Protein AF-A0A7L4J9D9-F1 (afdb_monomer_lite)

Foldseek 3Di:
DQEPDQWDWDQDPVRDIDIDGLDDPPDDSLVSNVVLLLCCQQPVDVDDDYDPHGLVPAARELAPPTNRLDAAAAEDADDPPDLVVVVVVLRSHDDPRRPDHHHYHYDDDPDPVRVVVVVVNVVVVVVD

Sequence (128 aa):
QMTGRKGRVVRRPDGSVVFESRAEQGLSIDHVNLKEKERFMQGEKLVAIISEASSSGISLQADRRVKNQKRRVHMTLELPWSADRAIQQFGRTHRSNQVSAPEYVFLISELAGERRFASIVAKRLESL

InterPro domains:
  IPR026741 Protein strawberry notch [PTHR12706] (1-128)
  IPR026937 Strawberry notch, helicase C domain [PF13871] (2-128)
  IPR027417 P-loop containing nucleoside triphosphate hydrolase [G3DSA:3.40.50.300] (2-127)
  IPR027417 P-loop containing nucleoside triphosphate hydrolase [SSF52540] (38-126)

Secondary structure (DSSP, 8-state):
-BSS-SEEEEE-TTS-EEEEESSPTT--HHHHHHHHHHHHHHTS-S---B-GGG-TT---S-BTTSS--PPPEEEESS--SSHHHHHHHHTTT--TTBSSPPEEEE---S-HHHHHHHHHHHHHHTT-

pLDDT: mean 87.88, std 8.42, range [61.28, 98.19]

Radius of gyration: 16.63 Å; chains: 1; bounding box: 45×35×45 Å

Organism: NCBI:txid932028

Structure (mmCIF, N/CA/C/O backbone):
data_AF-A0A7L4J9D9-F1
#
_entry.id   AF-A0A7L4J9D9-F1
#
loop_
_atom_site.group_PDB
_atom_site.id
_atom_site.type_symbol
_atom_site.label_atom_id
_atom_site.label_alt_id
_atom_site.label_comp_id
_atom_site.label_asym_id
_atom_site.label_entity_id
_atom_site.label_seq_id
_atom_site.pdbx_PDB_ins_code
_atom_site.Cartn_x
_atom_site.Cartn_y
_atom_site.Cartn_z
_atom_site.occupancy
_atom_site.B_iso_or_equiv
_atom_site.auth_seq_id
_atom_site.auth_comp_id
_atom_site.auth_asym_id
_atom_site.auth_atom_id
_atom_site.pdbx_PDB_model_num
ATOM 1 N N . GLN A 1 1 ? -10.026 3.876 5.189 1.00 84.56 1 GLN A N 1
ATOM 2 C CA . GLN A 1 1 ? -9.048 4.802 4.584 1.00 84.56 1 GLN A CA 1
ATOM 3 C C . GLN A 1 1 ? -7.949 5.095 5.589 1.00 84.56 1 GLN A C 1
ATOM 5 O O . GLN A 1 1 ? -8.261 5.424 6.726 1.00 84.56 1 GLN A O 1
ATOM 10 N N . MET A 1 2 ? -6.697 4.957 5.166 1.00 90.06 2 MET A N 1
ATOM 11 C CA . MET A 1 2 ? -5.484 5.189 5.951 1.00 90.06 2 MET A CA 1
ATOM 12 C C . MET A 1 2 ? -4.709 6.346 5.308 1.00 90.06 2 MET A C 1
ATOM 14 O O . MET A 1 2 ? -3.816 6.144 4.489 1.00 90.06 2 MET A O 1
ATOM 18 N N . THR A 1 3 ? -5.141 7.574 5.594 1.00 88.94 3 THR A N 1
ATOM 19 C CA . THR A 1 3 ? -4.621 8.801 4.963 1.00 88.94 3 THR A CA 1
ATOM 20 C C . THR A 1 3 ? -4.427 9.909 5.992 1.00 88.94 3 THR A C 1
ATOM 22 O O . THR A 1 3 ? -5.001 9.836 7.083 1.00 88.94 3 THR A O 1
ATOM 25 N N . GLY A 1 4 ? -3.690 10.962 5.625 1.00 85.81 4 GLY A N 1
ATOM 26 C CA . GLY A 1 4 ? -3.393 12.097 6.516 1.00 85.81 4 GLY A CA 1
ATOM 27 C C . GLY A 1 4 ? -4.530 13.110 6.647 1.00 85.81 4 GLY A C 1
ATOM 28 O O . GLY A 1 4 ? -4.424 14.089 7.380 1.00 85.81 4 GLY A O 1
ATOM 29 N N . ARG A 1 5 ? -5.639 12.902 5.929 1.00 87.75 5 ARG A N 1
ATOM 30 C CA . ARG A 1 5 ? -6.772 13.835 5.915 1.00 87.75 5 ARG A CA 1
ATOM 31 C C . ARG A 1 5 ? -7.432 13.888 7.292 1.00 87.75 5 ARG A C 1
ATOM 33 O O . ARG A 1 5 ? -7.806 12.845 7.816 1.00 87.75 5 ARG A O 1
ATOM 40 N N . LYS A 1 6 ? -7.661 15.080 7.844 1.00 86.81 6 LYS A N 1
ATOM 41 C CA . LYS A 1 6 ? -8.354 15.244 9.139 1.00 86.81 6 LYS A CA 1
ATOM 42 C C . LYS A 1 6 ? -9.878 15.198 9.036 1.00 86.81 6 LYS A C 1
ATOM 44 O O . LYS A 1 6 ? -10.543 14.892 10.017 1.00 86.81 6 LYS A O 1
ATOM 49 N N . GLY A 1 7 ? -10.431 15.439 7.850 1.00 88.56 7 GLY A N 1
ATOM 50 C CA . GLY A 1 7 ? -11.871 15.393 7.621 1.00 88.56 7 GLY A CA 1
ATOM 51 C C . GLY A 1 7 ? -12.252 14.819 6.264 1.00 88.56 7 GLY A C 1
ATOM 52 O O . GLY A 1 7 ? -11.398 14.507 5.423 1.00 88.56 7 GLY A O 1
ATOM 53 N N . ARG A 1 8 ? -13.553 14.625 6.088 1.00 89.25 8 ARG A N 1
ATOM 54 C CA . ARG A 1 8 ? -14.188 14.051 4.903 1.00 89.25 8 ARG A CA 1
ATOM 55 C C . ARG A 1 8 ? -15.471 14.808 4.589 1.00 89.25 8 ARG A C 1
ATOM 57 O O . ARG A 1 8 ? -16.084 15.392 5.472 1.00 89.25 8 ARG A O 1
ATOM 64 N N . VAL A 1 9 ? -15.879 14.743 3.333 1.00 91.44 9 VAL A N 1
ATOM 65 C CA . VAL A 1 9 ? -17.172 15.255 2.892 1.00 91.44 9 VAL A CA 1
ATOM 66 C C . VAL A 1 9 ? -18.182 14.113 2.961 1.00 91.44 9 VAL A C 1
ATOM 68 O O . VAL A 1 9 ? -17.891 13.017 2.478 1.00 91.44 9 VAL A O 1
ATOM 71 N N . VAL A 1 10 ? -19.335 14.350 3.583 1.00 91.88 10 VAL A N 1
ATOM 72 C CA . VAL A 1 10 ? -20.418 13.372 3.733 1.00 91.88 10 VAL A CA 1
ATOM 73 C C . VAL A 1 10 ? -21.699 13.972 3.180 1.00 91.88 10 VAL A C 1
ATOM 75 O O . VAL A 1 10 ? -22.044 15.115 3.479 1.00 91.88 10 VAL A O 1
ATOM 78 N N . ARG A 1 11 ? -22.399 13.187 2.361 1.00 94.19 11 ARG A N 1
ATOM 79 C CA . ARG A 1 11 ? -23.740 13.524 1.896 1.00 94.19 11 ARG A CA 1
ATOM 80 C C . ARG A 1 11 ? -24.752 12.958 2.883 1.00 94.19 11 ARG A C 1
ATOM 82 O O . ARG A 1 11 ? -24.740 11.755 3.143 1.00 94.19 11 ARG A O 1
ATOM 89 N N . ARG A 1 12 ? -25.586 13.823 3.450 1.00 92.69 12 ARG A N 1
ATOM 90 C CA . ARG A 1 12 ? -26.631 13.448 4.406 1.00 92.69 12 ARG A CA 1
ATOM 91 C C . ARG A 1 12 ? -27.912 13.007 3.686 1.00 92.69 12 ARG A C 1
ATOM 93 O O . ARG A 1 12 ? -28.069 13.294 2.496 1.00 92.69 12 ARG A O 1
ATOM 100 N N . PRO A 1 13 ? -28.834 12.317 4.386 1.00 94.31 13 PRO A N 1
ATOM 101 C CA . PRO A 1 13 ? -30.112 11.894 3.808 1.00 94.31 13 PRO A CA 1
ATOM 102 C C . PRO A 1 13 ? -30.973 13.050 3.280 1.00 94.31 13 PRO A C 1
ATOM 104 O O . PRO A 1 13 ? -31.727 12.858 2.335 1.00 94.31 13 PRO A O 1
ATOM 107 N N . ASP A 1 14 ? -30.820 14.251 3.844 1.00 94.38 14 ASP A N 1
ATOM 108 C CA . ASP A 1 14 ? -31.487 15.486 3.404 1.00 94.38 14 ASP A CA 1
ATOM 109 C C . ASP A 1 14 ? -30.897 16.081 2.107 1.00 94.38 14 ASP A C 1
ATOM 111 O O . ASP A 1 14 ? -31.318 17.141 1.651 1.00 94.38 14 ASP A O 1
ATOM 115 N N . GLY A 1 15 ? -29.904 15.417 1.506 1.00 93.19 15 GLY A N 1
ATOM 116 C CA . GLY A 1 15 ? -29.227 15.860 0.292 1.00 93.19 15 GLY A CA 1
ATOM 117 C C . GLY A 1 15 ? -28.125 16.893 0.526 1.00 93.19 15 GLY A C 1
ATOM 118 O O . GLY A 1 15 ? -27.359 17.151 -0.407 1.00 93.19 15 GLY A O 1
ATOM 119 N N . SER A 1 16 ? -27.992 17.428 1.744 1.00 94.62 16 SER A N 1
ATOM 120 C CA . SER A 1 16 ? -26.934 18.370 2.098 1.00 94.62 16 SER A CA 1
ATOM 121 C C . SER A 1 16 ? -25.561 17.697 2.104 1.00 94.62 16 SER A C 1
ATOM 123 O O . SER A 1 16 ? -25.411 16.489 2.326 1.00 94.62 16 SER A O 1
ATOM 125 N N . VAL A 1 17 ? -24.534 18.499 1.835 1.00 95.12 17 VAL A N 1
ATOM 126 C CA . VAL A 1 17 ? -23.138 18.070 1.822 1.00 95.12 17 VAL A CA 1
ATOM 127 C C . VAL A 1 17 ? -22.414 18.806 2.935 1.00 95.12 17 VAL A C 1
ATOM 129 O O . VAL A 1 17 ? -22.351 20.033 2.933 1.00 95.12 17 VAL A O 1
ATOM 132 N N . VAL A 1 18 ? -21.866 18.057 3.887 1.00 94.25 18 VAL A N 1
ATOM 133 C CA . VAL A 1 18 ? -21.172 18.624 5.047 1.00 94.25 18 VAL A CA 1
ATOM 134 C C . VAL A 1 18 ? -19.759 18.085 5.170 1.00 94.25 18 VAL A C 1
ATOM 136 O O . VAL A 1 18 ? -19.453 16.965 4.754 1.00 94.25 18 VAL A O 1
ATOM 139 N N . PHE A 1 19 ? -18.885 18.894 5.761 1.00 91.50 19 PHE A N 1
ATOM 140 C CA . PHE A 1 19 ? -17.551 18.464 6.144 1.00 91.50 19 PHE A CA 1
ATOM 141 C C . PHE A 1 19 ? -17.570 17.933 7.578 1.00 91.50 19 PHE A C 1
ATOM 143 O O . PHE A 1 19 ? -18.010 18.620 8.496 1.00 91.50 19 PHE A O 1
ATOM 150 N N . GLU A 1 20 ? -17.071 16.718 7.773 1.00 90.12 20 GLU A N 1
ATOM 151 C CA . GLU A 1 20 ? -17.005 16.052 9.073 1.00 90.12 20 GLU A CA 1
ATOM 152 C C . GLU A 1 20 ? -15.567 15.666 9.416 1.00 90.12 20 GLU A C 1
ATOM 154 O O . GLU A 1 20 ? -14.775 15.294 8.541 1.00 90.12 20 GLU A O 1
ATOM 159 N N . SER A 1 21 ? -15.235 15.700 10.709 1.00 87.25 21 SER A N 1
ATOM 160 C CA . SER A 1 21 ? -13.983 15.130 11.214 1.00 87.25 21 SER A CA 1
ATOM 161 C C . SER A 1 21 ? -13.925 13.630 10.921 1.00 87.25 21 SER A C 1
ATOM 163 O O . SER A 1 21 ? -14.915 12.909 11.034 1.00 87.25 21 SER A O 1
ATOM 165 N N . ARG A 1 22 ? -12.737 13.142 10.555 1.00 86.25 22 ARG A N 1
ATOM 166 C CA . ARG A 1 22 ? -12.462 11.702 10.448 1.00 86.25 22 ARG A CA 1
ATOM 167 C C . ARG A 1 22 ? -12.154 11.062 11.794 1.00 86.25 22 ARG A C 1
ATOM 169 O O . ARG A 1 22 ? -12.331 9.855 11.924 1.00 86.25 22 ARG A O 1
ATOM 176 N N . ALA A 1 23 ? -11.628 11.842 12.728 1.00 81.56 23 ALA A N 1
ATOM 177 C CA . ALA A 1 23 ? -11.366 11.394 14.081 1.0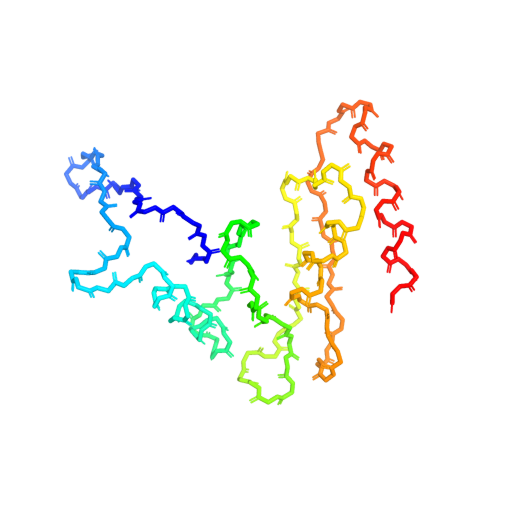0 81.56 23 ALA A CA 1
ATOM 178 C C . ALA A 1 23 ? -12.648 11.501 14.909 1.00 81.56 23 ALA A C 1
ATOM 180 O O . ALA A 1 23 ? -13.269 12.568 14.942 1.00 81.56 23 ALA A O 1
ATOM 181 N N . GLU A 1 24 ? -13.024 10.401 15.564 1.00 75.88 24 GLU A N 1
ATOM 182 C CA . GLU A 1 24 ? -13.985 10.427 16.671 1.00 75.88 24 GLU A CA 1
ATOM 183 C C . GLU A 1 24 ? -13.422 11.317 17.795 1.00 75.88 24 GLU A C 1
ATOM 185 O O . GLU A 1 24 ? -12.203 11.491 17.906 1.00 75.88 24 GLU A O 1
ATOM 190 N N . GLN A 1 25 ? -14.297 11.925 18.601 1.00 72.56 25 GLN A N 1
ATOM 191 C CA . GLN A 1 25 ? -13.877 12.845 19.663 1.00 72.56 25 GLN A CA 1
ATOM 192 C C . GLN A 1 25 ? -12.838 12.180 20.581 1.00 72.56 25 GLN A C 1
ATOM 194 O O . GLN A 1 25 ? -13.089 11.127 21.157 1.00 72.56 25 GLN A O 1
ATOM 199 N N . GLY A 1 26 ? -11.660 12.800 20.696 1.00 70.38 26 GLY A N 1
ATOM 200 C CA . GLY A 1 26 ? -10.568 12.332 21.555 1.00 70.38 26 GLY A CA 1
ATOM 201 C C . GLY A 1 26 ? -9.577 11.349 20.919 1.00 70.38 26 GLY A C 1
ATOM 202 O O . GLY A 1 26 ? -8.571 11.042 21.551 1.00 70.38 26 GLY A O 1
ATOM 203 N N . LEU A 1 27 ? -9.788 10.885 19.680 1.00 78.69 27 LEU A N 1
ATOM 204 C CA . LEU A 1 27 ? -8.850 9.979 18.999 1.00 78.69 27 LEU A CA 1
ATOM 205 C C . LEU A 1 27 ? -7.946 10.711 18.000 1.00 78.69 27 LEU A C 1
ATOM 207 O O . LEU A 1 27 ? -8.364 11.634 17.304 1.00 78.69 27 LEU A O 1
ATOM 211 N N . SER A 1 28 ? -6.690 10.271 17.885 1.00 85.31 28 SER A N 1
ATOM 212 C CA . SER A 1 28 ? -5.789 10.770 16.839 1.00 85.31 28 SER A CA 1
ATOM 213 C C . SER A 1 28 ? -6.103 10.134 15.481 1.00 85.31 28 SER A C 1
ATOM 215 O O . SER A 1 28 ? -6.710 9.063 15.386 1.00 85.31 28 SER A O 1
ATOM 217 N N . ILE A 1 29 ? -5.640 10.767 14.400 1.00 85.12 29 ILE A N 1
ATOM 218 C CA . ILE A 1 29 ? -5.784 10.202 13.053 1.00 85.12 29 ILE A CA 1
ATOM 219 C C . ILE A 1 29 ? -5.064 8.854 12.909 1.00 85.12 29 ILE A C 1
ATOM 221 O O . ILE A 1 29 ? -5.519 7.987 12.164 1.00 85.12 29 ILE A O 1
ATOM 225 N N . ASP A 1 30 ? -3.989 8.648 13.670 1.00 85.44 30 ASP A N 1
ATOM 226 C CA . ASP A 1 30 ? -3.223 7.403 13.671 1.00 85.44 30 ASP A CA 1
ATOM 227 C C . ASP A 1 30 ? -4.021 6.252 14.279 1.00 85.44 30 ASP A C 1
ATOM 229 O O . ASP A 1 30 ? -4.013 5.155 13.724 1.00 85.44 30 ASP A O 1
ATOM 233 N N . HIS A 1 31 ? -4.797 6.511 15.338 1.00 87.69 31 HIS A N 1
ATOM 234 C CA . HIS A 1 31 ? -5.721 5.519 15.894 1.00 87.69 31 HIS A CA 1
ATOM 235 C C . HIS A 1 31 ? -6.775 5.103 14.864 1.00 87.69 31 HIS A C 1
ATOM 237 O O . HIS A 1 31 ? -7.048 3.914 14.689 1.00 87.69 31 HIS A O 1
ATOM 243 N N . VAL A 1 32 ? -7.329 6.070 14.124 1.00 89.25 32 VAL A N 1
ATOM 244 C CA . VAL A 1 32 ? -8.276 5.784 13.037 1.00 89.25 32 VAL A CA 1
ATOM 245 C C . VAL A 1 32 ? -7.609 4.939 11.951 1.00 89.25 32 VAL A C 1
ATOM 247 O O . VAL A 1 32 ? -8.188 3.957 11.490 1.00 89.25 32 VAL A O 1
ATOM 250 N N . ASN A 1 33 ? -6.387 5.286 11.545 1.00 90.25 33 ASN A N 1
ATOM 251 C CA . ASN A 1 33 ? -5.654 4.551 10.516 1.00 90.25 33 ASN A CA 1
ATOM 252 C C . ASN A 1 33 ? -5.304 3.119 10.974 1.00 90.25 33 ASN A C 1
ATOM 254 O O . ASN A 1 33 ? -5.430 2.185 10.181 1.00 90.25 33 ASN A O 1
ATOM 258 N N . LEU A 1 34 ? -4.941 2.920 12.246 1.00 90.75 34 LEU A N 1
ATOM 259 C CA . LEU A 1 34 ? -4.662 1.600 12.817 1.00 90.75 34 LEU A CA 1
ATOM 260 C C . LEU A 1 34 ? -5.911 0.710 12.820 1.00 90.75 34 LEU A C 1
ATOM 262 O O . LEU A 1 34 ? -5.860 -0.412 12.312 1.00 90.75 34 LEU A O 1
ATOM 266 N N . LYS A 1 35 ? -7.047 1.239 13.287 1.00 92.00 35 LYS A N 1
ATOM 267 C CA . LYS A 1 35 ? -8.338 0.536 13.255 1.00 92.00 35 LYS A CA 1
ATOM 268 C C . LYS A 1 35 ? -8.732 0.177 11.821 1.00 92.00 35 LYS A C 1
ATOM 270 O O . LYS A 1 35 ? -9.161 -0.935 11.538 1.00 92.00 35 LYS A O 1
ATOM 275 N N . GLU A 1 36 ? -8.541 1.089 10.870 1.00 92.88 36 GLU A N 1
ATOM 276 C CA . GLU A 1 36 ? -8.826 0.827 9.455 1.00 92.88 36 GLU A CA 1
ATOM 277 C C . GLU A 1 36 ? -7.918 -0.258 8.850 1.00 92.88 36 GLU A C 1
ATOM 279 O O . GLU A 1 36 ? -8.401 -1.070 8.056 1.00 92.88 36 GLU A O 1
ATOM 284 N N . LYS A 1 37 ? -6.640 -0.316 9.249 1.00 94.38 37 LYS A N 1
ATOM 285 C CA . LYS A 1 37 ? -5.723 -1.412 8.893 1.00 94.38 37 LYS A CA 1
ATOM 286 C C . LYS A 1 37 ? -6.230 -2.743 9.440 1.00 94.38 37 LYS A C 1
ATOM 288 O O . LYS A 1 37 ? -6.266 -3.724 8.705 1.00 94.38 37 LYS A O 1
ATOM 293 N N . GLU A 1 38 ? -6.598 -2.797 10.716 1.00 95.19 38 GLU A N 1
ATOM 294 C CA . GLU A 1 38 ? -7.076 -4.025 11.365 1.00 95.19 38 GLU A CA 1
ATOM 295 C C . GLU A 1 38 ? -8.316 -4.579 10.677 1.00 95.19 38 GLU A C 1
ATOM 297 O O . GLU A 1 38 ? -8.311 -5.738 10.266 1.00 95.19 38 GLU A O 1
ATOM 302 N N . ARG A 1 39 ? -9.313 -3.726 10.421 1.00 96.56 39 ARG A N 1
ATOM 303 C CA . ARG A 1 39 ? -10.539 -4.106 9.706 1.00 96.56 39 ARG A CA 1
ATOM 304 C C . ARG A 1 39 ? -10.252 -4.665 8.313 1.00 96.56 39 ARG A C 1
ATOM 306 O O . ARG A 1 39 ? -10.889 -5.624 7.881 1.00 96.56 39 ARG A O 1
ATOM 313 N N . PHE A 1 40 ? -9.273 -4.099 7.605 1.00 97.44 40 PHE A N 1
ATOM 314 C CA . PHE A 1 40 ? -8.829 -4.642 6.321 1.00 97.44 40 PHE A CA 1
ATOM 315 C C . PHE A 1 40 ? -8.154 -6.015 6.478 1.00 97.44 40 PHE A C 1
ATOM 317 O O . PHE A 1 40 ? -8.496 -6.963 5.771 1.00 97.44 40 PHE A O 1
ATOM 324 N N . MET A 1 41 ? -7.230 -6.157 7.431 1.00 97.50 41 MET A N 1
ATOM 325 C CA . MET A 1 41 ? -6.475 -7.399 7.653 1.00 97.50 41 MET A CA 1
ATOM 326 C C . MET A 1 41 ? -7.329 -8.534 8.243 1.00 97.50 41 MET A C 1
ATOM 328 O O . MET A 1 41 ? -7.041 -9.709 8.011 1.00 97.50 41 MET A O 1
ATOM 332 N N . GLN A 1 42 ? -8.411 -8.206 8.950 1.00 97.75 42 GLN A N 1
ATOM 333 C CA . GLN A 1 42 ? -9.421 -9.154 9.430 1.00 97.75 42 GLN A CA 1
ATOM 334 C C . GLN A 1 42 ? -10.454 -9.527 8.355 1.00 97.75 42 GLN A C 1
ATOM 336 O O . GLN A 1 42 ? -11.178 -10.509 8.514 1.00 97.75 42 GLN A O 1
ATOM 341 N N . GLY A 1 43 ? -10.501 -8.790 7.242 1.00 96.88 43 GLY A N 1
ATOM 342 C CA . GLY A 1 43 ? -11.420 -9.047 6.133 1.00 96.88 43 GLY A CA 1
ATOM 343 C C . GLY A 1 43 ? -12.808 -8.435 6.309 1.00 96.88 43 GLY A C 1
ATOM 344 O O . GLY A 1 43 ? -13.682 -8.712 5.496 1.00 96.88 43 GLY A O 1
ATOM 345 N N . GLU A 1 44 ? -13.012 -7.579 7.316 1.00 97.81 44 GLU A N 1
ATOM 346 C CA . GLU A 1 44 ? -14.226 -6.755 7.425 1.00 97.81 44 GLU A CA 1
ATOM 347 C C . GLU A 1 44 ? -14.320 -5.734 6.290 1.00 97.81 44 GLU A C 1
ATOM 349 O O . GLU A 1 44 ? -15.405 -5.350 5.860 1.00 97.81 44 GLU A O 1
ATOM 354 N N . LYS A 1 45 ? -13.160 -5.268 5.815 1.00 97.00 45 LYS A N 1
ATOM 355 C CA . LYS A 1 45 ? -13.038 -4.454 4.610 1.00 97.00 45 LYS A CA 1
ATOM 356 C C . LYS A 1 45 ? -12.164 -5.167 3.599 1.00 97.00 45 LYS A C 1
ATOM 358 O O . LYS A 1 45 ? -11.097 -5.672 3.932 1.00 97.00 45 LYS A O 1
ATOM 363 N N . LEU A 1 46 ? -12.597 -5.136 2.345 1.00 96.38 46 LEU A N 1
ATOM 364 C CA . LEU A 1 46 ? -11.849 -5.710 1.224 1.00 96.38 46 LEU A CA 1
ATOM 365 C C . LEU A 1 46 ? -11.075 -4.660 0.425 1.00 96.38 46 LEU A C 1
ATOM 367 O O . LEU A 1 46 ? -10.233 -5.016 -0.390 1.00 96.38 46 LEU A O 1
ATOM 371 N N . VAL A 1 47 ? -11.337 -3.377 0.679 1.00 96.25 47 VAL A N 1
ATOM 372 C CA . VAL A 1 47 ? -10.694 -2.255 -0.005 1.00 96.25 47 VAL A CA 1
ATOM 373 C C . VAL A 1 47 ? -10.022 -1.354 1.022 1.00 96.25 47 VAL A C 1
ATOM 375 O O . VAL A 1 47 ? -10.637 -0.927 2.003 1.00 96.25 47 VAL A O 1
ATOM 378 N N . ALA A 1 48 ? -8.753 -1.048 0.771 1.00 94.31 48 ALA A N 1
ATOM 379 C CA . ALA A 1 48 ? -7.958 -0.104 1.535 1.00 94.31 48 ALA A CA 1
ATOM 380 C C . ALA A 1 48 ? -7.517 1.043 0.623 1.00 94.31 48 ALA A C 1
ATOM 382 O O . ALA A 1 48 ? -6.981 0.817 -0.454 1.00 94.31 48 ALA A O 1
ATOM 383 N N . ILE A 1 49 ? -7.723 2.276 1.084 1.00 92.38 49 ILE A N 1
ATOM 384 C CA . ILE A 1 49 ? -7.210 3.488 0.436 1.00 92.38 49 ILE A CA 1
ATOM 385 C C . ILE A 1 49 ? -6.076 4.005 1.306 1.00 92.38 49 ILE A C 1
ATOM 387 O O . ILE A 1 49 ? -6.310 4.271 2.491 1.00 92.38 49 ILE A O 1
ATOM 391 N N . ILE A 1 50 ? -4.886 4.141 0.727 1.00 91.12 50 ILE A N 1
ATOM 392 C CA . ILE A 1 50 ? -3.680 4.640 1.391 1.00 91.12 50 ILE A CA 1
ATOM 393 C C . ILE A 1 50 ? -3.167 5.896 0.684 1.00 91.12 50 ILE A C 1
ATOM 395 O O . ILE A 1 50 ? -3.361 6.061 -0.514 1.00 91.12 50 ILE A O 1
ATOM 399 N N . SER A 1 51 ? -2.510 6.777 1.433 1.00 88.25 51 SER A N 1
ATOM 400 C CA . SER A 1 51 ? -1.759 7.918 0.892 1.00 88.25 51 SER A CA 1
ATOM 401 C C . SER A 1 51 ? -0.366 7.948 1.510 1.00 88.25 51 SER A C 1
ATOM 403 O O . SER A 1 51 ? -0.214 7.518 2.656 1.00 88.25 51 SER A O 1
ATOM 405 N N . GLU A 1 52 ? 0.612 8.545 0.827 1.00 79.69 52 GLU A N 1
ATOM 406 C CA . GLU A 1 52 ? 1.994 8.676 1.321 1.00 79.69 52 GLU A CA 1
ATOM 407 C C . GLU A 1 52 ? 2.037 9.203 2.769 1.00 79.69 52 GLU A C 1
ATOM 409 O O . GLU A 1 52 ? 2.592 8.537 3.643 1.00 79.69 52 GLU A O 1
ATOM 414 N N . ALA A 1 53 ? 1.296 10.284 3.052 1.00 71.31 53 ALA A N 1
ATOM 415 C CA . ALA A 1 53 ? 1.246 10.994 4.337 1.00 71.31 53 ALA A CA 1
ATOM 416 C C . ALA A 1 53 ? 0.806 10.177 5.573 1.00 71.31 53 ALA A C 1
ATOM 418 O O . ALA A 1 53 ? 0.899 10.671 6.694 1.00 71.31 53 ALA A O 1
ATOM 419 N N . SER A 1 54 ? 0.291 8.955 5.417 1.00 67.31 54 SER A N 1
ATOM 420 C CA . SER A 1 54 ? -0.077 8.101 6.565 1.00 67.31 54 SER A CA 1
ATOM 421 C C . SER A 1 54 ? 0.224 6.626 6.354 1.00 67.31 54 SER A C 1
ATOM 423 O O . SER A 1 54 ? -0.327 5.775 7.042 1.00 67.31 54 SER A O 1
ATOM 425 N N . SER A 1 55 ? 1.088 6.313 5.391 1.00 61.28 55 SER A N 1
ATOM 426 C CA . SER A 1 55 ? 1.461 4.931 5.072 1.00 61.28 55 SER A CA 1
ATOM 427 C C . SER A 1 55 ? 2.711 4.445 5.819 1.00 61.28 55 SER A C 1
ATOM 429 O O . SER A 1 55 ? 3.045 3.256 5.754 1.00 61.28 55 SER A O 1
ATOM 431 N N . SER A 1 56 ? 3.407 5.328 6.544 1.00 67.31 56 SER A N 1
ATOM 432 C CA . SER A 1 56 ? 4.588 4.985 7.342 1.00 67.31 56 SER A CA 1
ATOM 433 C C . SER A 1 56 ? 4.259 3.884 8.355 1.00 67.31 56 SER A C 1
ATOM 435 O O . SER A 1 56 ? 3.365 4.031 9.177 1.00 67.31 56 SER A O 1
ATOM 437 N N . GLY A 1 57 ? 4.952 2.745 8.260 1.00 72.75 57 GLY A N 1
ATOM 438 C CA . GLY A 1 57 ? 4.755 1.593 9.148 1.00 72.75 57 GLY A CA 1
ATOM 439 C C . GLY A 1 57 ? 3.536 0.704 8.861 1.00 72.75 57 GLY A C 1
ATOM 440 O O . GLY A 1 57 ? 3.422 -0.356 9.472 1.00 72.75 57 GLY A O 1
ATOM 441 N N . ILE A 1 58 ? 2.648 1.059 7.923 1.00 87.12 58 ILE A N 1
ATOM 442 C CA . ILE A 1 58 ? 1.465 0.237 7.622 1.00 87.12 58 ILE A CA 1
ATOM 443 C C . ILE A 1 58 ? 1.831 -0.928 6.693 1.00 87.12 58 ILE A C 1
ATOM 445 O O . ILE A 1 58 ? 2.443 -0.745 5.641 1.00 87.12 58 ILE A O 1
ATOM 449 N N . SER A 1 59 ? 1.411 -2.131 7.087 1.00 92.38 59 SER A N 1
ATOM 450 C CA . SER A 1 59 ? 1.616 -3.388 6.366 1.00 92.38 59 SER A CA 1
ATOM 451 C C . SER A 1 59 ? 0.260 -3.984 5.990 1.00 92.38 59 SER A C 1
ATOM 453 O O . SER A 1 59 ? -0.575 -4.212 6.868 1.00 92.38 59 SER A O 1
ATOM 455 N N . LEU A 1 60 ? 0.040 -4.209 4.696 1.00 95.50 60 LEU A N 1
ATOM 456 C CA . LEU A 1 60 ? -1.219 -4.666 4.097 1.00 95.50 60 LEU A CA 1
ATOM 457 C C . LEU A 1 60 ? -1.035 -5.905 3.212 1.00 95.50 60 LEU A C 1
ATOM 459 O O . LEU A 1 60 ? -1.942 -6.245 2.453 1.00 95.50 60 LEU A O 1
ATOM 463 N N . GLN A 1 61 ? 0.109 -6.590 3.271 1.00 96.38 61 GLN A N 1
ATOM 464 C CA . GLN A 1 61 ? 0.334 -7.830 2.526 1.00 96.38 61 GLN A CA 1
ATOM 465 C C . GLN A 1 61 ? -0.702 -8.905 2.883 1.00 96.38 61 GLN A C 1
ATOM 467 O O . GLN A 1 61 ? -1.351 -8.852 3.930 1.00 96.38 61 GLN A O 1
ATOM 472 N N . ALA A 1 62 ? -0.867 -9.902 2.016 1.00 97.56 62 ALA A N 1
ATOM 473 C CA . ALA A 1 62 ? -1.679 -11.083 2.305 1.00 97.56 62 ALA A CA 1
ATOM 474 C C . ALA A 1 62 ? -0.929 -12.021 3.269 1.00 97.56 62 ALA A C 1
ATOM 476 O O . ALA A 1 62 ? -0.479 -13.092 2.879 1.00 97.56 62 ALA A O 1
ATOM 477 N N . ASP A 1 63 ? -0.703 -11.575 4.505 1.00 97.25 63 ASP A N 1
ATOM 478 C CA . ASP A 1 63 ? 0.126 -12.282 5.486 1.00 97.25 63 ASP A CA 1
ATOM 479 C C . ASP A 1 63 ? -0.501 -13.624 5.902 1.00 97.25 63 ASP A C 1
ATOM 481 O O . ASP A 1 63 ? -1.697 -13.690 6.192 1.00 97.25 63 ASP A O 1
ATOM 485 N N . ARG A 1 64 ? 0.310 -14.685 6.007 1.00 97.12 64 ARG A N 1
ATOM 486 C CA . ARG A 1 64 ? -0.132 -16.008 6.497 1.00 97.12 64 ARG A CA 1
ATOM 487 C C . ARG A 1 64 ? -0.765 -15.975 7.892 1.00 97.12 64 ARG A C 1
ATOM 489 O O . ARG A 1 64 ? -1.507 -16.885 8.240 1.00 97.12 64 ARG A O 1
ATOM 496 N N . ARG A 1 65 ? -0.463 -14.956 8.701 1.00 96.81 65 ARG A N 1
ATOM 497 C CA . ARG A 1 65 ? -0.921 -14.832 10.096 1.00 96.81 65 ARG A CA 1
ATOM 498 C C . ARG A 1 65 ? -2.248 -14.091 10.240 1.00 96.81 65 ARG A C 1
ATOM 500 O O . ARG A 1 65 ? -2.774 -14.020 11.345 1.00 96.81 65 ARG A O 1
ATOM 507 N N . VAL A 1 66 ? -2.774 -13.497 9.167 1.00 96.94 66 VAL A N 1
ATOM 508 C CA . VAL A 1 66 ? -4.035 -12.743 9.221 1.00 96.94 66 VAL A CA 1
ATOM 509 C C . VAL A 1 66 ? -5.166 -13.481 8.525 1.00 96.94 66 VAL A C 1
ATOM 511 O O . VAL A 1 66 ? -4.936 -14.359 7.698 1.00 96.94 66 VAL A O 1
ATOM 514 N N . LYS A 1 67 ? -6.406 -13.105 8.854 1.00 98.06 67 LYS A N 1
ATOM 515 C CA . LYS A 1 67 ? -7.615 -13.718 8.291 1.00 98.06 67 LYS A CA 1
ATOM 516 C C . LYS A 1 67 ? -7.809 -13.358 6.816 1.00 98.06 67 LYS A C 1
ATOM 518 O O . LYS A 1 67 ? -8.168 -14.214 6.012 1.00 98.06 67 LYS A O 1
ATOM 523 N N . ASN A 1 68 ? -7.560 -12.105 6.432 1.00 98.19 68 ASN A N 1
ATOM 524 C CA . ASN A 1 68 ? -7.687 -11.681 5.041 1.00 98.19 68 ASN A CA 1
ATOM 525 C C . ASN A 1 68 ? -6.430 -12.020 4.229 1.00 98.19 68 ASN A C 1
ATOM 527 O O . ASN A 1 68 ? -5.540 -11.184 4.054 1.00 98.19 68 ASN A O 1
ATOM 531 N N . GLN A 1 69 ? -6.410 -13.222 3.664 1.00 97.94 69 GLN A N 1
ATOM 532 C CA . GLN A 1 69 ? -5.327 -13.732 2.816 1.00 97.94 69 GLN A CA 1
ATOM 533 C C . GLN A 1 69 ? -5.608 -13.592 1.311 1.00 97.94 69 GLN A C 1
ATOM 535 O O . GLN A 1 69 ? -4.907 -14.175 0.490 1.00 97.94 69 GLN A O 1
ATOM 540 N N . LYS A 1 70 ? -6.637 -12.828 0.914 1.00 97.94 70 LYS A N 1
ATOM 541 C CA . LYS A 1 70 ? -6.950 -12.618 -0.509 1.00 97.94 70 LYS A CA 1
ATOM 542 C C . LYS A 1 70 ? -5.766 -11.980 -1.242 1.00 97.94 70 LYS A C 1
ATOM 544 O O . LYS A 1 70 ? -5.111 -11.091 -0.691 1.00 97.94 70 LYS A O 1
ATOM 549 N N . ARG A 1 71 ? -5.533 -12.377 -2.497 1.00 97.75 71 ARG A N 1
ATOM 550 C CA . ARG A 1 71 ? -4.513 -11.747 -3.345 1.00 97.75 71 ARG A CA 1
ATOM 551 C C . ARG A 1 71 ? -4.721 -10.233 -3.382 1.00 97.75 71 ARG A C 1
ATOM 553 O O . ARG A 1 71 ? -5.848 -9.758 -3.512 1.00 97.75 71 ARG A O 1
ATOM 560 N N . ARG A 1 72 ? -3.638 -9.479 -3.202 1.00 97.81 72 ARG A N 1
ATOM 561 C CA . ARG A 1 72 ? -3.688 -8.015 -3.217 1.00 97.81 72 ARG A CA 1
ATOM 562 C C . ARG A 1 72 ? -3.653 -7.528 -4.658 1.00 97.81 72 ARG A C 1
ATOM 564 O O . ARG A 1 72 ? -2.805 -7.969 -5.419 1.00 97.81 72 ARG A O 1
ATOM 571 N N . VAL A 1 73 ? -4.537 -6.596 -4.989 1.00 97.38 73 VAL A N 1
ATOM 572 C CA . VAL A 1 73 ? -4.457 -5.805 -6.219 1.00 97.38 73 VAL A CA 1
ATOM 573 C C . VAL A 1 73 ? -4.088 -4.389 -5.793 1.00 97.38 73 VAL A C 1
ATOM 575 O O . VAL A 1 73 ? -4.893 -3.694 -5.172 1.00 97.38 73 VAL A O 1
ATOM 578 N N . HIS A 1 74 ? -2.840 -3.995 -6.030 1.00 94.81 74 HIS A N 1
ATOM 579 C CA . HIS A 1 74 ? -2.324 -2.676 -5.689 1.00 94.81 74 HIS A CA 1
ATOM 580 C C . HIS A 1 74 ? -2.567 -1.733 -6.865 1.00 94.81 74 HIS A C 1
ATOM 582 O O . HIS A 1 74 ? -1.878 -1.798 -7.881 1.00 94.81 74 HIS A O 1
ATOM 588 N N . MET A 1 75 ? -3.553 -0.852 -6.710 1.00 93.62 75 MET A N 1
ATOM 589 C CA . MET A 1 75 ? -3.886 0.162 -7.705 1.00 93.62 75 MET A CA 1
ATOM 590 C C . MET A 1 75 ? -3.199 1.481 -7.357 1.00 93.62 75 MET A C 1
ATOM 592 O O . MET A 1 75 ? -3.409 2.020 -6.269 1.00 93.62 75 MET A O 1
ATOM 596 N N . THR A 1 76 ? -2.405 2.010 -8.282 1.00 91.00 76 THR A N 1
ATOM 597 C CA . THR A 1 76 ? -1.730 3.302 -8.133 1.00 91.00 76 THR A CA 1
ATOM 598 C C . THR A 1 76 ? -2.388 4.321 -9.051 1.00 91.00 76 THR A C 1
ATOM 6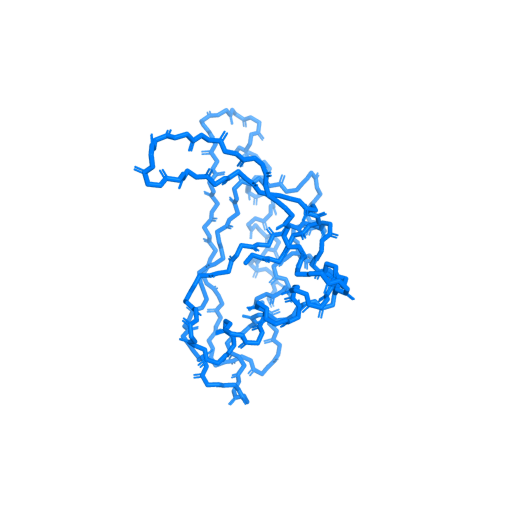00 O O . THR A 1 76 ? -2.322 4.191 -10.271 1.00 91.00 76 THR A O 1
ATOM 603 N N . LEU A 1 77 ? -3.047 5.310 -8.439 1.00 89.12 77 LEU A N 1
ATOM 604 C CA . LEU A 1 77 ? -3.751 6.393 -9.138 1.00 89.12 77 LEU A CA 1
ATOM 605 C C . LEU A 1 77 ? -2.815 7.541 -9.525 1.00 89.12 77 LEU A C 1
ATOM 607 O O . LEU A 1 77 ? -3.038 8.203 -10.527 1.00 89.12 77 LEU A O 1
ATOM 611 N N . GLU A 1 78 ? -1.789 7.780 -8.714 1.00 85.94 78 GLU A N 1
ATOM 612 C CA . GLU A 1 78 ? -0.766 8.787 -8.959 1.00 85.94 78 GLU A CA 1
ATOM 613 C C . GLU A 1 78 ? 0.587 8.114 -8.764 1.00 85.94 78 GLU A C 1
ATOM 615 O O . GLU A 1 78 ? 0.895 7.614 -7.677 1.00 85.94 78 GLU A O 1
ATOM 620 N N . LEU A 1 79 ? 1.373 8.044 -9.836 1.00 81.31 79 LEU A N 1
ATOM 621 C CA . LEU A 1 79 ? 2.718 7.498 -9.763 1.00 81.31 79 LEU A CA 1
ATOM 622 C C . LEU A 1 79 ? 3.620 8.497 -9.026 1.00 81.31 79 LEU A C 1
ATOM 624 O O . LEU A 1 79 ? 3.718 9.651 -9.444 1.00 81.31 79 LEU A O 1
ATOM 628 N N . PRO A 1 80 ? 4.306 8.087 -7.946 1.00 80.25 80 PRO A 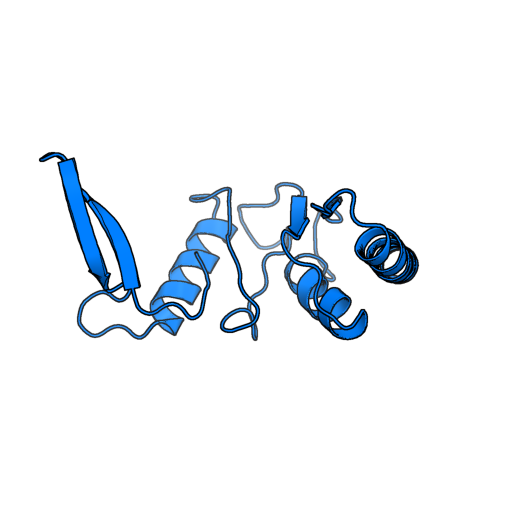N 1
ATOM 629 C CA . PRO A 1 80 ? 5.196 8.992 -7.237 1.00 80.25 80 PRO A CA 1
ATOM 630 C C . PRO A 1 80 ? 6.381 9.349 -8.131 1.00 80.25 80 PRO A C 1
ATOM 632 O O . PRO A 1 80 ? 6.956 8.466 -8.747 1.00 80.25 80 PRO A O 1
ATOM 635 N N . TRP A 1 81 ? 6.810 10.611 -8.118 1.00 78.25 81 TRP A N 1
ATOM 636 C CA . TRP A 1 81 ? 7.877 11.181 -8.962 1.00 78.25 81 TRP A CA 1
ATOM 637 C C . TRP A 1 81 ? 9.246 10.478 -8.909 1.00 78.25 81 TRP A C 1
ATOM 639 O O . TRP A 1 81 ? 10.134 10.781 -9.702 1.00 78.25 81 TRP A O 1
ATOM 649 N N . SER A 1 82 ? 9.438 9.545 -7.974 1.00 82.56 82 SER A N 1
ATOM 650 C CA . SER A 1 82 ? 10.634 8.713 -7.867 1.00 82.56 82 SER A CA 1
ATOM 651 C C . SER A 1 82 ? 10.260 7.237 -7.822 1.00 82.56 82 SER A C 1
ATOM 653 O O . SER A 1 82 ? 9.394 6.815 -7.051 1.00 82.56 82 SER A O 1
ATOM 655 N N . ALA A 1 83 ? 10.988 6.433 -8.595 1.00 81.62 83 ALA A N 1
ATOM 656 C CA . ALA A 1 83 ? 10.836 4.987 -8.583 1.00 81.62 83 ALA A CA 1
ATOM 657 C C . ALA A 1 83 ? 11.187 4.367 -7.214 1.00 81.62 83 ALA A C 1
ATOM 659 O O . ALA A 1 83 ? 10.598 3.358 -6.843 1.00 81.62 83 ALA A O 1
ATOM 660 N N . ASP A 1 84 ? 12.069 4.985 -6.418 1.00 83.88 84 ASP A N 1
ATOM 661 C CA . ASP A 1 84 ? 12.354 4.530 -5.047 1.00 83.88 84 ASP A CA 1
ATOM 662 C C . ASP A 1 84 ? 11.141 4.719 -4.132 1.00 83.88 84 ASP A C 1
ATOM 664 O O . ASP A 1 84 ? 10.796 3.833 -3.348 1.00 83.88 84 ASP A O 1
ATOM 668 N N . ARG A 1 85 ? 10.437 5.850 -4.271 1.00 85.69 85 ARG A N 1
ATOM 669 C CA . ARG A 1 85 ? 9.179 6.085 -3.548 1.00 85.69 85 ARG A CA 1
ATOM 670 C C . ARG A 1 85 ? 8.099 5.101 -3.985 1.00 85.69 85 ARG A C 1
ATOM 672 O O . ARG A 1 85 ? 7.368 4.600 -3.133 1.00 85.69 85 ARG A O 1
ATOM 679 N N . ALA A 1 86 ? 8.039 4.775 -5.278 1.00 84.56 86 ALA A N 1
ATOM 680 C CA . ALA A 1 86 ? 7.137 3.749 -5.796 1.00 84.56 86 ALA A CA 1
ATOM 681 C C . ALA A 1 86 ? 7.407 2.395 -5.119 1.00 84.56 86 ALA A C 1
ATOM 683 O O . ALA A 1 86 ? 6.502 1.813 -4.527 1.00 84.56 86 ALA A O 1
ATOM 684 N N . ILE A 1 87 ? 8.669 1.948 -5.083 1.00 84.94 87 ILE A N 1
ATOM 685 C CA . ILE A 1 87 ? 9.073 0.707 -4.397 1.00 84.94 87 ILE A CA 1
ATOM 686 C C . ILE A 1 87 ? 8.666 0.727 -2.918 1.00 84.94 87 ILE A C 1
ATOM 688 O O . ILE A 1 87 ? 8.096 -0.242 -2.415 1.00 84.94 87 ILE A O 1
ATOM 692 N N . GLN A 1 88 ? 8.891 1.838 -2.211 1.00 86.06 88 GLN A N 1
ATOM 693 C CA . GLN A 1 88 ? 8.494 1.967 -0.804 1.00 86.06 88 GLN A CA 1
ATOM 694 C C . GLN A 1 88 ? 6.975 1.863 -0.594 1.00 86.06 88 GLN A C 1
ATOM 696 O O . GLN A 1 88 ? 6.539 1.344 0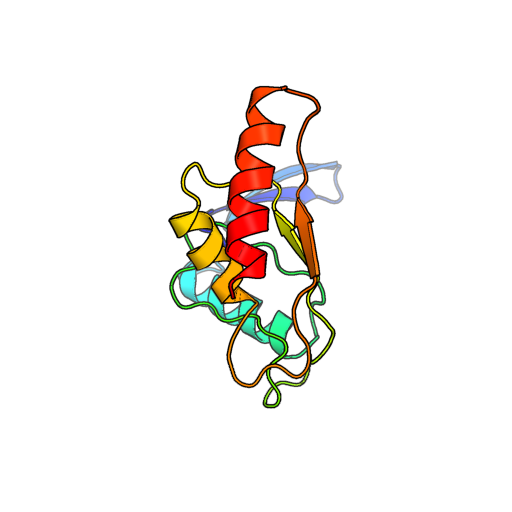.444 1.00 86.06 88 GLN A O 1
ATOM 701 N N . GLN A 1 89 ? 6.174 2.355 -1.544 1.00 87.94 89 GLN A N 1
ATOM 702 C CA . GLN A 1 89 ? 4.717 2.210 -1.537 1.00 87.94 89 GLN A CA 1
ATOM 703 C C . GLN A 1 89 ? 4.293 0.770 -1.856 1.00 87.94 89 GLN A C 1
ATOM 705 O O . GLN A 1 89 ? 3.436 0.215 -1.167 1.00 87.94 89 GLN A O 1
ATOM 710 N N . PHE A 1 90 ? 4.929 0.108 -2.820 1.00 89.25 90 PHE A N 1
ATOM 711 C CA . PHE A 1 90 ? 4.629 -1.290 -3.144 1.00 89.25 90 PHE A CA 1
ATOM 712 C C . PHE A 1 90 ? 5.008 -2.250 -2.013 1.00 89.25 90 PHE A C 1
ATOM 714 O O . PHE A 1 90 ? 4.269 -3.195 -1.730 1.00 89.25 90 PHE A O 1
ATOM 721 N N . GLY A 1 91 ? 6.061 -1.939 -1.251 1.00 90.25 91 GLY A N 1
ATOM 722 C CA . GLY A 1 91 ? 6.442 -2.661 -0.031 1.00 90.25 91 GLY A CA 1
ATOM 723 C C . GLY A 1 91 ? 5.396 -2.625 1.099 1.00 90.25 91 GLY A C 1
ATOM 724 O O . GLY A 1 91 ? 5.551 -3.298 2.125 1.00 90.25 91 GLY A O 1
ATOM 725 N N . ARG A 1 92 ? 4.304 -1.857 0.949 1.00 91.31 92 ARG A N 1
ATOM 726 C CA . ARG A 1 92 ? 3.145 -1.930 1.859 1.00 91.31 92 ARG A CA 1
ATOM 727 C C . ARG A 1 92 ? 2.302 -3.174 1.609 1.00 91.31 92 ARG A C 1
ATOM 729 O O . ARG A 1 92 ? 1.689 -3.672 2.546 1.00 91.31 92 ARG A O 1
ATOM 736 N N . THR A 1 93 ? 2.282 -3.686 0.383 1.00 94.44 93 THR A N 1
ATOM 737 C CA . THR A 1 93 ? 1.514 -4.879 -0.007 1.00 94.44 93 THR A CA 1
ATOM 738 C C . THR A 1 93 ? 2.392 -6.063 -0.391 1.00 94.44 93 THR A C 1
ATOM 740 O O . THR A 1 93 ? 1.879 -7.178 -0.414 1.00 94.44 93 THR A O 1
ATOM 743 N N . HIS A 1 94 ? 3.679 -5.836 -0.667 1.00 93.62 94 HIS A N 1
ATOM 744 C CA . HIS A 1 94 ? 4.652 -6.864 -1.025 1.00 93.62 94 HIS A CA 1
ATOM 745 C C . HIS A 1 94 ? 5.650 -7.082 0.120 1.00 93.62 94 HIS A C 1
ATOM 747 O O . HIS A 1 94 ? 6.484 -6.215 0.376 1.00 93.62 94 HIS A O 1
ATOM 753 N N . ARG A 1 95 ? 5.558 -8.213 0.835 1.00 93.06 95 ARG A N 1
ATOM 754 C CA . ARG A 1 95 ? 6.501 -8.579 1.909 1.00 93.06 95 ARG A CA 1
ATOM 755 C C . ARG A 1 95 ? 6.736 -10.082 2.003 1.00 93.06 95 ARG A C 1
ATOM 757 O O . ARG A 1 95 ? 5.887 -10.889 1.624 1.00 93.06 95 ARG A O 1
ATOM 764 N N . SER A 1 96 ? 7.854 -10.449 2.625 1.00 90.25 96 SER A N 1
ATOM 765 C CA . SER A 1 96 ? 8.117 -11.813 3.084 1.00 90.25 96 SER A CA 1
ATOM 766 C C . SER A 1 96 ? 6.971 -12.306 3.980 1.00 90.25 96 SER A C 1
ATOM 768 O O . SER A 1 96 ? 6.419 -11.534 4.761 1.00 90.25 96 SER A O 1
ATOM 770 N N . ASN A 1 97 ? 6.623 -13.594 3.882 1.00 94.62 97 ASN A N 1
ATOM 771 C CA . ASN A 1 97 ? 5.496 -14.247 4.576 1.00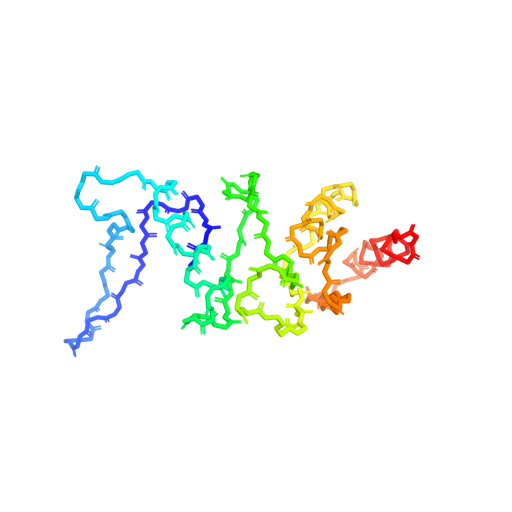 94.62 97 ASN A CA 1
ATOM 772 C C . ASN A 1 97 ? 4.080 -13.995 4.006 1.00 94.62 97 ASN A C 1
ATOM 774 O O . ASN A 1 97 ? 3.093 -14.421 4.613 1.00 94.62 97 ASN A O 1
ATOM 778 N N . GLN A 1 98 ? 3.949 -13.359 2.841 1.00 96.44 98 GLN A N 1
ATOM 779 C CA . GLN A 1 98 ? 2.667 -13.310 2.131 1.00 96.44 98 GLN A CA 1
ATOM 780 C C . GLN A 1 98 ? 2.303 -14.671 1.505 1.00 96.44 98 GLN A C 1
ATOM 782 O O . GLN A 1 98 ? 3.181 -15.415 1.069 1.00 96.44 98 GLN A O 1
ATOM 787 N N . VAL A 1 99 ? 1.009 -14.998 1.434 1.00 97.81 99 VAL A N 1
ATOM 788 C CA . VAL A 1 99 ? 0.514 -16.215 0.757 1.00 97.81 99 VAL A CA 1
ATOM 789 C C . VAL A 1 99 ? 0.562 -16.112 -0.767 1.00 97.81 99 VAL A C 1
ATOM 791 O O . VAL A 1 99 ? 0.621 -17.125 -1.454 1.00 97.81 99 VAL A O 1
ATOM 794 N N . SER A 1 100 ? 0.530 -14.892 -1.300 1.00 97.00 100 SER A N 1
ATOM 795 C CA . SER A 1 100 ? 0.536 -14.614 -2.734 1.00 97.00 100 SER A CA 1
ATOM 796 C C . SER A 1 100 ? 1.154 -13.250 -3.002 1.00 97.00 100 SER A C 1
ATOM 798 O O . SER A 1 100 ? 0.911 -12.317 -2.229 1.00 97.00 100 SER A O 1
ATOM 800 N N . ALA A 1 101 ? 1.875 -13.124 -4.116 1.00 94.62 101 ALA A N 1
ATOM 801 C CA . ALA A 1 101 ? 2.329 -11.833 -4.618 1.00 94.62 101 ALA A CA 1
ATOM 802 C C . ALA A 1 101 ? 1.159 -10.911 -4.990 1.00 94.62 101 ALA A C 1
ATOM 804 O O . ALA A 1 101 ? 0.101 -11.407 -5.395 1.00 94.62 101 ALA A O 1
ATOM 805 N N . PRO A 1 102 ? 1.311 -9.587 -4.807 1.00 95.69 102 PRO A N 1
ATOM 806 C CA . PRO A 1 102 ? 0.338 -8.626 -5.296 1.00 95.69 102 PRO A CA 1
ATOM 807 C C . PRO A 1 102 ? 0.362 -8.540 -6.827 1.00 95.69 102 PRO A C 1
ATOM 809 O O . PRO A 1 102 ? 1.403 -8.712 -7.456 1.00 95.69 102 PRO A O 1
ATOM 812 N N . GLU A 1 103 ? -0.780 -8.199 -7.406 1.00 95.50 103 GLU A N 1
ATOM 813 C CA . GLU A 1 103 ? -0.886 -7.704 -8.778 1.00 95.50 103 GLU A CA 1
ATOM 814 C C . GLU A 1 103 ? -0.872 -6.176 -8.758 1.00 95.50 103 GLU A C 1
ATOM 816 O O . GLU A 1 103 ? -1.474 -5.562 -7.873 1.00 95.50 103 GLU A O 1
ATOM 821 N N . TYR A 1 104 ? -0.182 -5.558 -9.715 1.00 92.00 104 TYR A N 1
ATOM 822 C CA . TYR A 1 104 ? -0.042 -4.104 -9.796 1.00 92.00 104 TYR A CA 1
ATOM 823 C C . TYR A 1 104 ? -0.851 -3.552 -10.963 1.00 92.00 104 TYR A C 1
ATOM 825 O O . TYR A 1 104 ? -0.756 -4.047 -12.083 1.00 92.00 104 TYR A O 1
ATOM 833 N N . VAL A 1 105 ? -1.628 -2.505 -10.694 1.00 92.06 105 VAL A N 1
ATOM 834 C CA . VAL A 1 105 ? -2.422 -1.792 -11.696 1.00 92.06 105 VAL A CA 1
ATOM 835 C C . VAL A 1 105 ? -2.058 -0.317 -11.635 1.00 92.06 105 VAL A C 1
ATOM 837 O O . VAL A 1 105 ? -2.260 0.343 -10.615 1.00 92.06 105 VAL A O 1
ATOM 840 N N . PHE A 1 106 ? -1.540 0.205 -12.740 1.00 88.44 106 PHE A N 1
ATOM 841 C CA . PHE A 1 106 ? -1.221 1.619 -12.889 1.00 88.44 106 PHE A CA 1
ATOM 842 C C . PHE A 1 106 ? -2.335 2.313 -13.655 1.00 88.44 106 PHE A C 1
ATOM 844 O O . PHE A 1 106 ? -2.609 1.956 -14.799 1.00 88.44 106 PHE A O 1
ATOM 851 N N . LEU A 1 107 ? -2.967 3.307 -13.033 1.00 88.00 107 LEU A N 1
ATOM 852 C CA . LEU A 1 107 ? -3.848 4.216 -13.749 1.00 88.00 107 LEU A CA 1
ATOM 853 C C . LEU A 1 107 ? -2.980 5.350 -14.282 1.00 88.00 107 LEU A C 1
ATOM 855 O O . LEU A 1 107 ? -2.489 6.176 -13.519 1.00 88.00 107 LEU A O 1
ATOM 859 N N . ILE A 1 108 ? -2.759 5.337 -15.590 1.00 83.12 108 ILE A N 1
ATOM 860 C CA . ILE A 1 108 ? -2.007 6.361 -16.310 1.00 83.12 108 ILE A CA 1
ATOM 861 C C . ILE A 1 108 ? -2.930 7.030 -17.317 1.00 83.12 108 ILE A C 1
ATOM 863 O O . ILE A 1 108 ? -3.763 6.371 -17.943 1.00 83.12 108 ILE A O 1
ATOM 867 N N . SER A 1 109 ? -2.790 8.340 -17.469 1.00 83.25 109 SER A N 1
ATOM 868 C CA . SER A 1 109 ? -3.434 9.066 -18.554 1.00 83.25 109 SER A CA 1
ATOM 869 C C . SER A 1 109 ? -2.696 8.812 -19.872 1.00 83.25 109 SER A C 1
ATOM 871 O O . SER A 1 109 ? -1.567 8.315 -19.909 1.00 83.25 109 SER A O 1
ATOM 873 N N . GLU A 1 110 ? -3.311 9.185 -20.995 1.00 78.00 110 GLU A N 1
ATOM 874 C CA . GLU A 1 110 ? -2.684 9.030 -22.311 1.00 78.00 110 GLU A CA 1
ATOM 875 C C . GLU A 1 110 ? -1.549 10.033 -22.592 1.00 78.00 110 GLU A C 1
ATOM 877 O O . GLU A 1 110 ? -1.007 10.041 -23.700 1.00 78.00 110 GLU A O 1
ATOM 882 N N . LEU A 1 111 ? -1.139 10.837 -21.608 1.00 79.25 111 LEU A N 1
ATOM 883 C CA . LEU A 1 111 ? -0.060 11.810 -21.739 1.00 79.25 111 LEU A CA 1
ATOM 884 C C . LEU A 1 111 ? 1.302 11.116 -21.904 1.00 79.25 111 LEU A C 1
ATOM 886 O O . LEU A 1 111 ? 1.686 10.232 -21.136 1.00 79.25 111 LEU A O 1
ATOM 890 N N . ALA A 1 112 ? 2.074 11.544 -22.906 1.00 72.38 112 ALA A N 1
ATOM 891 C CA . ALA A 1 112 ? 3.331 10.893 -23.291 1.00 72.38 112 ALA A CA 1
ATOM 892 C C . ALA A 1 112 ? 4.371 10.814 -22.150 1.00 72.38 112 ALA A C 1
ATOM 894 O O . ALA A 1 112 ? 5.130 9.846 -22.072 1.00 72.38 112 ALA A O 1
ATOM 895 N N . GLY A 1 113 ? 4.386 11.798 -21.243 1.00 74.62 113 GLY A N 1
ATOM 896 C CA . GLY A 1 113 ? 5.304 11.831 -20.100 1.00 74.62 113 GLY A CA 1
ATOM 897 C C . GLY A 1 113 ? 5.067 10.713 -19.078 1.00 74.62 113 GLY A C 1
ATOM 898 O O . GLY A 1 113 ? 6.027 10.156 -18.542 1.00 74.62 113 GLY A O 1
ATOM 899 N N . GLU A 1 114 ? 3.810 10.327 -18.851 1.00 77.62 114 GLU A N 1
ATOM 900 C CA . GLU A 1 114 ? 3.451 9.340 -17.824 1.00 77.62 114 GLU A CA 1
ATOM 901 C C . GLU A 1 114 ? 3.822 7.914 -18.235 1.00 77.62 114 GLU A C 1
ATOM 903 O O . GLU A 1 114 ? 4.297 7.133 -17.408 1.00 77.62 114 GLU A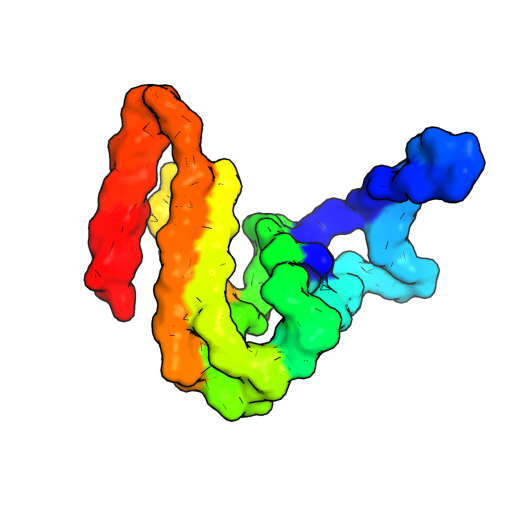 O 1
ATOM 908 N N . ARG A 1 115 ? 3.710 7.583 -19.529 1.00 77.44 115 ARG A N 1
ATOM 909 C CA . ARG A 1 115 ? 4.057 6.245 -20.046 1.00 77.44 115 ARG A CA 1
ATOM 910 C C . ARG A 1 115 ? 5.525 5.902 -19.805 1.00 77.44 115 ARG A C 1
ATOM 912 O O . ARG A 1 115 ? 5.846 4.797 -19.363 1.00 77.44 115 ARG A O 1
ATOM 919 N N . ARG A 1 116 ? 6.428 6.860 -20.058 1.00 79.62 116 ARG A N 1
ATOM 920 C CA . ARG A 1 116 ? 7.867 6.681 -19.807 1.00 79.62 116 ARG A CA 1
ATOM 921 C C . ARG A 1 116 ? 8.121 6.403 -18.329 1.00 79.62 116 ARG A C 1
ATOM 923 O O . ARG A 1 116 ? 8.851 5.467 -18.007 1.00 79.62 116 ARG A O 1
ATOM 930 N N . PHE A 1 117 ? 7.501 7.176 -17.442 1.00 77.81 117 PHE A N 1
ATOM 931 C CA . PHE A 1 117 ? 7.676 7.011 -16.005 1.00 77.81 117 PHE A CA 1
ATOM 932 C C . PHE A 1 117 ? 7.153 5.654 -15.506 1.00 77.81 117 PHE A C 1
ATOM 934 O O . PHE A 1 117 ? 7.879 4.927 -14.825 1.00 77.81 117 PHE A O 1
ATOM 941 N N . ALA A 1 118 ? 5.952 5.258 -15.935 1.00 79.94 118 ALA A N 1
ATOM 942 C CA . ALA A 1 118 ? 5.361 3.962 -15.607 1.00 79.94 118 ALA A CA 1
ATOM 943 C C . ALA A 1 118 ? 6.264 2.788 -16.017 1.00 79.94 118 ALA A C 1
ATOM 945 O O . ALA A 1 118 ? 6.477 1.871 -15.226 1.00 79.94 118 ALA A O 1
ATOM 946 N N . SER A 1 119 ? 6.871 2.844 -17.209 1.00 81.50 119 SER A N 1
ATOM 947 C CA . SER A 1 119 ? 7.779 1.785 -17.673 1.00 81.50 119 SER A CA 1
ATOM 948 C C . SER A 1 119 ? 9.035 1.622 -16.805 1.00 81.50 119 SER A C 1
ATOM 950 O O . SER A 1 119 ? 9.488 0.500 -16.585 1.00 81.50 119 SER A O 1
ATOM 952 N N . ILE A 1 120 ? 9.589 2.719 -16.272 1.00 82.81 120 ILE A N 1
ATOM 953 C CA . ILE A 1 120 ? 10.757 2.676 -15.377 1.00 82.81 120 ILE A CA 1
ATOM 954 C C . ILE A 1 120 ? 10.374 2.011 -14.053 1.00 82.81 120 ILE A C 1
ATOM 956 O O . ILE A 1 120 ? 11.117 1.175 -13.540 1.00 82.81 120 ILE A O 1
ATOM 960 N N . VAL A 1 121 ? 9.206 2.367 -13.513 1.00 81.94 121 VAL A N 1
ATOM 961 C CA . VAL A 1 121 ? 8.678 1.781 -12.277 1.00 81.94 121 VAL A CA 1
ATOM 962 C C . VAL A 1 121 ? 8.390 0.287 -12.458 1.00 81.94 121 VAL A C 1
ATOM 964 O O . VAL A 1 121 ? 8.800 -0.509 -11.615 1.00 81.94 121 VAL A O 1
ATOM 967 N N . ALA A 1 122 ? 7.766 -0.104 -13.573 1.00 81.12 122 ALA A N 1
ATOM 968 C CA . ALA A 1 122 ? 7.482 -1.502 -13.897 1.00 81.12 122 ALA A CA 1
ATOM 969 C C . ALA A 1 122 ? 8.763 -2.348 -13.993 1.00 81.12 122 ALA A C 1
ATOM 971 O O . ALA A 1 122 ? 8.857 -3.381 -13.337 1.00 81.12 122 ALA A O 1
ATOM 972 N N . LYS A 1 123 ? 9.797 -1.866 -14.698 1.00 83.06 123 LYS A N 1
ATOM 973 C CA . LYS A 1 123 ? 11.098 -2.559 -14.776 1.00 83.06 123 LYS A CA 1
ATOM 974 C C . LYS A 1 123 ? 11.741 -2.785 -13.408 1.00 83.06 123 LYS A C 1
ATOM 976 O O . LYS A 1 123 ? 12.384 -3.802 -13.189 1.00 83.06 123 LYS A O 1
ATOM 981 N N . ARG A 1 124 ? 11.591 -1.839 -12.475 1.00 79.00 124 ARG A N 1
ATOM 982 C CA . ARG A 1 124 ? 12.102 -2.018 -11.109 1.00 79.00 124 ARG A CA 1
ATOM 983 C C . ARG A 1 124 ? 11.268 -3.004 -10.293 1.00 79.00 124 ARG A C 1
ATOM 985 O O . ARG A 1 124 ? 11.830 -3.718 -9.470 1.00 79.00 124 ARG A O 1
ATOM 992 N N . LEU A 1 125 ? 9.956 -3.058 -10.516 1.00 75.88 125 LEU A N 1
ATOM 993 C CA . LEU A 1 125 ? 9.088 -4.051 -9.883 1.00 75.88 125 LEU A CA 1
ATOM 994 C C . LEU A 1 125 ? 9.419 -5.480 -10.315 1.00 75.88 125 LEU A C 1
ATOM 996 O O . LEU A 1 125 ? 9.355 -6.373 -9.483 1.00 75.88 125 LEU A O 1
ATOM 1000 N N . GLU A 1 126 ? 9.801 -5.689 -11.575 1.00 76.31 126 GLU A N 1
ATOM 1001 C CA . GLU A 1 126 ? 10.234 -7.004 -12.074 1.00 76.31 126 GLU A CA 1
ATOM 1002 C C . GLU A 1 126 ? 11.495 -7.531 -11.370 1.00 76.31 126 GLU A C 1
ATOM 1004 O O . GLU A 1 126 ? 11.739 -8.733 -11.369 1.00 76.31 126 GLU A O 1
ATOM 1009 N N . SER A 1 127 ? 12.290 -6.647 -10.759 1.00 72.62 127 SER A N 1
ATOM 1010 C CA . SER A 1 127 ? 13.510 -7.012 -10.030 1.00 72.62 127 SER A CA 1
ATOM 1011 C C . SER A 1 127 ? 13.318 -7.262 -8.522 1.00 72.62 127 SER A C 1
ATOM 1013 O O . SER A 1 127 ? 14.316 -7.452 -7.826 1.00 72.62 127 SER A O 1
ATOM 1015 N N . LEU A 1 128 ? 12.075 -7.229 -8.014 1.00 63.22 128 LEU A N 1
ATOM 1016 C CA . LEU A 1 128 ? 11.707 -7.481 -6.606 1.00 63.22 128 LEU A CA 1
ATOM 1017 C C . LEU A 1 128 ? 11.208 -8.911 -6.380 1.00 63.22 128 LEU A C 1
ATOM 1019 O O . LEU A 1 128 ? 11.597 -9.486 -5.340 1.00 63.22 128 LEU A O 1
#